Protein AF-S4RX32-F1 (afdb_monomer)

pLDDT: mean 81.54, std 15.71, range [38.44, 96.94]

Sequence (158 aa):
TGGEEELIMSLSAVLRDTGDSVLNGHRQLVLSTTRLQNLNCLLQQLLHPRPLRMHGFLALPVLPTASSPHVLELQFLFDVFQKVPRFKLVHKQGDAIQTGINIFAFKLLKSLELKGVPVHCLEGLQGIHTQLESLTCWKCVDTMEVPASGSHGGIWSA

Structure (mmCIF, N/CA/C/O backbone):
data_AF-S4RX32-F1
#
_entry.id   AF-S4RX32-F1
#
loop_
_atom_site.group_PDB
_atom_site.id
_atom_site.type_symbol
_atom_site.label_atom_id
_atom_site.label_alt_id
_atom_site.label_comp_id
_atom_site.label_asym_id
_atom_site.label_entity_id
_atom_site.label_seq_id
_atom_site.pdbx_PDB_ins_code
_atom_site.Cartn_x
_atom_site.Cartn_y
_atom_site.Cartn_z
_atom_site.occupancy
_atom_site.B_iso_or_equiv
_atom_site.auth_seq_id
_atom_site.auth_comp_id
_atom_site.auth_asym_id
_atom_site.auth_atom_id
_atom_site.pdbx_PDB_model_num
ATOM 1 N N . THR A 1 1 ? 18.090 -9.263 7.456 1.00 51.97 1 THR A N 1
ATOM 2 C CA . THR A 1 1 ? 17.973 -8.838 6.049 1.00 51.97 1 THR A CA 1
ATOM 3 C C . THR A 1 1 ? 17.280 -9.865 5.152 1.00 51.97 1 THR A C 1
ATOM 5 O O . THR A 1 1 ? 16.678 -9.438 4.188 1.00 51.97 1 THR A O 1
ATOM 8 N N . GLY A 1 2 ? 17.230 -11.173 5.465 1.00 63.31 2 GLY A N 1
ATOM 9 C CA . GLY A 1 2 ? 16.526 -12.153 4.600 1.00 63.31 2 GLY A CA 1
ATOM 10 C C . GLY A 1 2 ? 14.984 -12.102 4.591 1.00 63.31 2 GLY A C 1
ATOM 11 O O . GLY A 1 2 ? 14.367 -12.455 3.594 1.00 63.31 2 GLY A O 1
ATOM 12 N N . GLY A 1 3 ? 14.340 -11.632 5.667 1.00 79.06 3 GLY A N 1
ATOM 13 C CA . GLY A 1 3 ? 12.869 -11.650 5.764 1.00 79.06 3 GLY A CA 1
ATOM 14 C C . GLY A 1 3 ? 12.143 -10.631 4.872 1.00 79.06 3 GLY A C 1
ATOM 15 O O . GLY A 1 3 ? 10.969 -10.812 4.561 1.00 79.06 3 GLY A O 1
ATOM 16 N N . GLU A 1 4 ? 12.819 -9.557 4.459 1.00 81.81 4 GLU A N 1
ATOM 17 C CA . GLU A 1 4 ? 12.252 -8.541 3.560 1.00 81.81 4 GLU A CA 1
ATOM 18 C C . GLU A 1 4 ? 12.238 -9.030 2.110 1.00 81.81 4 GLU A C 1
ATOM 20 O O . GLU A 1 4 ? 11.222 -8.903 1.426 1.00 81.81 4 GLU A O 1
ATOM 25 N N . GLU A 1 5 ? 13.329 -9.664 1.674 1.00 84.81 5 GLU A N 1
ATOM 26 C CA . GLU A 1 5 ? 13.416 -10.279 0.350 1.00 84.81 5 GLU A CA 1
ATOM 27 C C . GLU A 1 5 ? 12.399 -11.416 0.212 1.00 84.81 5 GLU A C 1
ATOM 29 O O . GLU A 1 5 ? 11.681 -11.484 -0.783 1.00 84.81 5 GLU A O 1
ATOM 34 N N . GLU A 1 6 ? 12.261 -12.262 1.238 1.00 88.44 6 GLU A N 1
ATOM 35 C CA . GLU A 1 6 ? 11.254 -13.327 1.263 1.00 88.44 6 GLU A CA 1
ATOM 36 C C . GLU A 1 6 ? 9.829 -12.768 1.130 1.00 88.44 6 GLU A C 1
ATOM 38 O O . GLU A 1 6 ? 9.016 -13.300 0.370 1.00 88.44 6 GLU A O 1
ATOM 43 N N . LEU A 1 7 ? 9.530 -11.659 1.817 1.00 89.38 7 LEU A N 1
ATOM 44 C CA . LEU A 1 7 ? 8.238 -10.987 1.716 1.00 89.38 7 LEU A CA 1
ATOM 45 C C . LEU A 1 7 ? 7.968 -10.486 0.295 1.00 89.38 7 LEU A C 1
ATOM 47 O O . LEU A 1 7 ? 6.857 -10.677 -0.202 1.00 89.38 7 L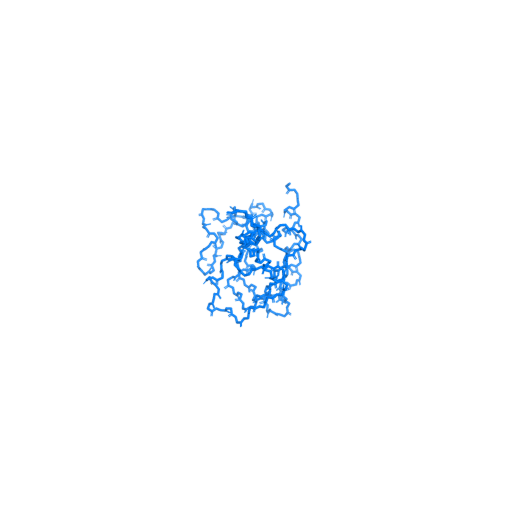EU A O 1
ATOM 51 N N . ILE A 1 8 ? 8.955 -9.858 -0.350 1.00 92.31 8 ILE A N 1
ATOM 52 C CA . ILE A 1 8 ? 8.822 -9.349 -1.721 1.00 92.31 8 ILE A CA 1
ATOM 53 C C . ILE A 1 8 ? 8.590 -10.505 -2.688 1.00 92.31 8 I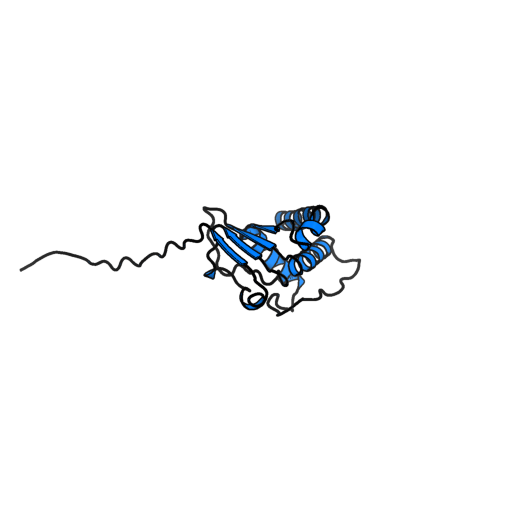LE A C 1
ATOM 55 O O . ILE A 1 8 ? 7.598 -10.495 -3.413 1.00 92.31 8 ILE A O 1
ATOM 59 N N . MET A 1 9 ? 9.437 -11.534 -2.641 1.00 91.88 9 MET A N 1
ATOM 60 C CA . MET A 1 9 ? 9.331 -12.692 -3.532 1.00 91.88 9 MET A CA 1
ATOM 61 C C . MET A 1 9 ? 7.996 -13.425 -3.348 1.00 91.88 9 MET A C 1
ATOM 63 O O . MET A 1 9 ? 7.327 -13.754 -4.328 1.00 91.88 9 MET A O 1
ATOM 67 N N . SER A 1 10 ? 7.572 -13.645 -2.099 1.00 92.94 10 SER A N 1
ATOM 68 C CA . SER A 1 10 ? 6.307 -14.315 -1.787 1.00 92.94 10 SER A CA 1
ATOM 69 C C . SER A 1 10 ? 5.102 -13.507 -2.269 1.00 92.94 10 SER A C 1
ATOM 71 O O . SER A 1 10 ? 4.214 -14.052 -2.929 1.00 92.94 10 SER A O 1
ATOM 73 N N . LEU A 1 11 ? 5.072 -12.200 -1.989 1.00 94.69 11 LEU A N 1
ATOM 74 C CA . LEU A 1 11 ? 3.968 -11.341 -2.407 1.00 94.69 11 LEU A CA 1
ATOM 75 C C . LEU A 1 11 ? 3.903 -11.216 -3.931 1.00 94.69 11 LEU A C 1
ATOM 77 O O . LEU A 1 11 ? 2.814 -11.293 -4.500 1.00 94.69 11 LEU A O 1
ATOM 81 N N . SER A 1 12 ? 5.053 -11.084 -4.591 1.00 95.06 12 SER A N 1
ATOM 82 C CA . SER A 1 12 ? 5.144 -11.076 -6.046 1.00 95.06 12 SER A CA 1
ATOM 83 C C . SER A 1 12 ? 4.608 -12.362 -6.656 1.00 95.06 12 SER A C 1
ATOM 85 O O . SER A 1 12 ? 3.800 -12.301 -7.578 1.00 95.06 12 SER A O 1
ATOM 87 N N . ALA A 1 13 ? 5.001 -13.525 -6.130 1.00 95.31 13 ALA A N 1
ATOM 88 C CA . ALA A 1 13 ? 4.518 -14.813 -6.618 1.00 95.31 13 ALA A CA 1
ATOM 89 C C . ALA A 1 13 ? 2.987 -14.919 -6.512 1.00 95.31 13 ALA A C 1
ATOM 91 O O . ALA A 1 13 ? 2.321 -15.262 -7.488 1.00 95.31 13 ALA A O 1
ATOM 92 N N . VAL A 1 14 ? 2.415 -14.532 -5.366 1.00 95.00 14 VAL A N 1
ATOM 93 C CA . VAL A 1 14 ? 0.956 -14.513 -5.164 1.00 95.00 14 VAL A CA 1
ATOM 94 C C . VAL A 1 14 ? 0.265 -13.543 -6.125 1.00 95.00 14 VAL A C 1
ATOM 96 O O . VAL A 1 14 ? -0.797 -13.861 -6.659 1.00 95.00 14 VAL A O 1
ATOM 99 N N . LEU A 1 15 ? 0.842 -12.365 -6.367 1.00 95.69 15 LEU A N 1
ATOM 100 C CA . LEU A 1 15 ? 0.276 -11.371 -7.282 1.00 95.69 15 LEU A CA 1
ATOM 101 C C . LEU A 1 15 ? 0.474 -11.724 -8.757 1.00 95.69 15 LEU A C 1
ATOM 103 O O . LEU A 1 15 ? -0.296 -11.252 -9.581 1.00 95.69 15 LEU A O 1
ATOM 107 N N . ARG A 1 16 ? 1.438 -12.566 -9.123 1.00 94.94 16 ARG A N 1
ATOM 108 C CA . ARG A 1 16 ? 1.522 -13.110 -10.487 1.00 94.94 16 ARG A CA 1
ATOM 109 C C . ARG A 1 16 ? 0.429 -14.148 -10.745 1.00 94.94 16 ARG A C 1
ATOM 111 O O . ARG A 1 16 ? -0.111 -14.178 -11.841 1.00 94.94 16 ARG A O 1
ATOM 118 N N . ASP A 1 17 ? 0.073 -14.941 -9.736 1.00 95.19 17 ASP A N 1
ATOM 119 C CA . ASP A 1 17 ? -0.991 -15.952 -9.833 1.00 95.19 17 ASP A CA 1
ATOM 120 C C . ASP A 1 17 ? -2.402 -15.344 -9.731 1.00 95.19 17 ASP A C 1
ATOM 122 O O . ASP A 1 17 ? -3.317 -15.696 -10.470 1.00 95.19 17 ASP A O 1
ATOM 126 N N . THR A 1 18 ? -2.589 -14.380 -8.824 1.00 93.00 18 THR A N 1
ATOM 127 C CA . THR A 1 18 ? -3.917 -13.832 -8.487 1.00 93.00 18 THR A CA 1
ATOM 128 C C . THR A 1 18 ? -4.120 -12.374 -8.902 1.00 93.00 18 THR A C 1
ATOM 130 O O . THR A 1 18 ? -5.194 -11.811 -8.665 1.00 93.00 18 THR A O 1
ATOM 133 N N . GLY A 1 19 ? -3.111 -11.762 -9.528 1.00 91.94 19 GLY A N 1
ATOM 134 C CA . GLY A 1 19 ? -3.048 -10.332 -9.832 1.00 91.94 19 GLY A CA 1
ATOM 135 C C . GLY A 1 19 ? -4.216 -9.833 -10.651 1.00 91.94 19 GLY A C 1
ATOM 136 O O . GLY A 1 19 ? -4.807 -8.832 -10.270 1.00 91.94 19 GLY A O 1
ATOM 137 N N . ASP A 1 20 ? -4.623 -10.552 -11.696 1.00 94.81 20 ASP A N 1
ATOM 138 C CA . ASP A 1 20 ? -5.751 -10.135 -12.536 1.00 94.81 20 ASP A CA 1
ATOM 139 C C . ASP A 1 20 ? -7.031 -9.958 -11.717 1.00 94.81 20 ASP A C 1
ATOM 141 O O . ASP A 1 20 ? -7.714 -8.942 -11.835 1.00 94.81 20 ASP A O 1
ATOM 145 N N . SER A 1 21 ? -7.312 -10.899 -10.809 1.00 94.50 21 SER A N 1
ATOM 146 C CA . SER A 1 21 ? -8.468 -10.827 -9.907 1.00 94.50 21 SER A CA 1
ATOM 147 C C . SER A 1 21 ? -8.355 -9.700 -8.878 1.00 94.50 21 SER A C 1
ATOM 149 O O . SER A 1 21 ? -9.367 -9.181 -8.412 1.00 94.50 21 SER A O 1
ATOM 151 N N . VAL A 1 22 ? -7.141 -9.334 -8.470 1.00 95.69 22 VAL A N 1
ATOM 152 C CA . VAL A 1 22 ? -6.918 -8.195 -7.569 1.00 95.69 22 VAL A CA 1
ATOM 153 C C . VAL A 1 22 ? -7.086 -6.878 -8.331 1.00 95.69 22 VAL A C 1
ATOM 155 O O . VAL A 1 22 ? -7.769 -5.973 -7.856 1.00 95.69 22 VAL A O 1
ATOM 158 N N . LEU A 1 23 ? -6.509 -6.777 -9.529 1.00 95.31 23 LEU A N 1
ATOM 159 C CA . LEU A 1 23 ? -6.492 -5.579 -10.367 1.00 95.31 23 LEU A CA 1
ATOM 160 C C . LEU A 1 23 ? -7.867 -5.243 -10.956 1.00 95.31 23 LEU A C 1
ATOM 162 O O . LEU A 1 23 ? -8.194 -4.068 -11.090 1.00 95.31 23 LEU A O 1
ATOM 166 N N . ASN A 1 24 ? -8.702 -6.244 -11.246 1.00 93.94 24 ASN A N 1
ATOM 167 C CA . ASN A 1 24 ? -10.095 -6.026 -11.654 1.00 93.94 24 ASN A CA 1
ATOM 168 C C . ASN A 1 24 ? -11.063 -5.830 -10.466 1.00 93.94 24 ASN A C 1
ATOM 170 O O . ASN A 1 24 ? -12.241 -5.545 -10.671 1.00 93.94 24 ASN A O 1
ATOM 174 N N . GLY A 1 25 ? -10.582 -5.959 -9.223 1.00 91.12 25 GLY A N 1
ATOM 175 C CA . GLY A 1 25 ? -11.363 -5.732 -8.007 1.00 91.12 25 GLY A CA 1
ATOM 176 C C . GLY A 1 25 ? -12.272 -6.887 -7.568 1.00 91.12 25 GLY A C 1
ATOM 177 O O . GLY A 1 25 ? -13.033 -6.713 -6.607 1.00 91.12 25 GLY A O 1
ATOM 178 N N . HIS A 1 26 ? -12.202 -8.066 -8.199 1.00 93.38 26 HIS A N 1
ATOM 179 C CA . HIS A 1 26 ? -12.904 -9.263 -7.715 1.00 93.38 26 HIS A CA 1
ATOM 180 C C . HIS A 1 26 ? -12.345 -9.760 -6.380 1.00 93.38 26 HIS A C 1
ATOM 182 O O . HIS A 1 26 ? -13.101 -10.211 -5.518 1.00 93.38 26 HIS A O 1
ATOM 188 N N . ARG A 1 27 ? -11.028 -9.651 -6.188 1.00 93.31 27 ARG A N 1
ATOM 189 C CA . ARG A 1 27 ? -10.336 -9.931 -4.929 1.00 93.31 27 ARG A CA 1
ATOM 190 C C . ARG A 1 27 ? -9.795 -8.640 -4.331 1.00 93.31 27 ARG A C 1
ATOM 192 O O . ARG A 1 27 ? -9.423 -7.708 -5.035 1.00 93.31 27 ARG A O 1
ATOM 199 N N . GLN A 1 28 ? -9.749 -8.600 -3.007 1.00 94.25 28 GLN A N 1
ATOM 200 C CA . GLN A 1 28 ? -9.180 -7.487 -2.260 1.00 94.25 28 GLN A CA 1
ATOM 201 C C . GLN A 1 28 ? -7.756 -7.841 -1.837 1.00 94.25 28 GLN A C 1
ATOM 203 O O . GLN A 1 28 ? -7.524 -8.927 -1.302 1.00 94.25 28 GLN A O 1
ATOM 208 N N . LEU A 1 29 ? -6.809 -6.925 -2.049 1.00 96.50 29 LEU A N 1
ATOM 209 C CA . LEU A 1 29 ? -5.459 -7.085 -1.519 1.00 96.50 29 LEU A CA 1
ATOM 210 C C . LEU A 1 29 ? -5.481 -6.824 -0.013 1.00 96.50 29 LEU A C 1
ATOM 212 O O . LEU A 1 29 ? -5.988 -5.794 0.427 1.00 96.50 29 LEU A O 1
ATOM 216 N N . VAL A 1 30 ? -4.913 -7.734 0.777 1.00 95.50 30 VAL A N 1
ATOM 217 C CA . VAL A 1 30 ? -4.872 -7.616 2.239 1.00 95.50 30 VAL A CA 1
ATOM 218 C C . VAL A 1 30 ? -3.427 -7.621 2.714 1.00 95.50 30 VAL A C 1
ATOM 220 O O . VAL A 1 30 ? -2.689 -8.560 2.426 1.00 95.50 30 VAL A O 1
ATOM 223 N N . LEU A 1 31 ? -3.029 -6.605 3.481 1.00 95.19 31 LEU A N 1
ATOM 224 C CA . LEU A 1 31 ? -1.711 -6.539 4.116 1.00 95.19 31 LEU A CA 1
ATOM 225 C C . LEU A 1 31 ? -1.837 -6.163 5.591 1.00 95.19 31 LEU A C 1
ATOM 227 O O . LEU A 1 31 ? -2.788 -5.495 6.005 1.00 95.19 31 LEU A O 1
ATOM 231 N N . SER A 1 32 ? -0.857 -6.589 6.391 1.00 92.81 32 SER A N 1
ATOM 232 C CA . SER A 1 32 ? -0.720 -6.065 7.747 1.00 92.81 32 SER A CA 1
ATOM 233 C C . SER A 1 32 ? -0.025 -4.706 7.746 1.00 92.81 32 SER A C 1
ATOM 235 O O . SER A 1 32 ? 0.734 -4.401 6.823 1.00 92.81 32 SER A O 1
ATOM 237 N N . THR A 1 33 ? -0.236 -3.910 8.797 1.00 92.50 33 THR A N 1
ATOM 238 C CA . THR A 1 33 ? 0.449 -2.616 8.976 1.00 92.50 33 THR A CA 1
ATOM 239 C C . THR A 1 33 ? 1.966 -2.755 8.871 1.00 92.50 33 THR A C 1
ATOM 241 O O . THR A 1 33 ? 2.585 -2.050 8.082 1.00 92.50 33 THR A O 1
ATOM 244 N N . THR A 1 34 ? 2.548 -3.742 9.557 1.00 89.75 34 THR A N 1
ATOM 245 C CA . THR A 1 34 ? 3.995 -4.008 9.548 1.00 89.75 34 THR A CA 1
ATOM 246 C C . THR A 1 34 ? 4.514 -4.326 8.147 1.00 89.75 34 THR A C 1
ATOM 248 O O . THR A 1 34 ? 5.530 -3.790 7.719 1.00 89.75 34 THR A O 1
ATOM 251 N N . ARG A 1 35 ? 3.800 -5.177 7.394 1.00 91.81 35 ARG A N 1
ATOM 252 C CA . ARG A 1 35 ? 4.211 -5.552 6.033 1.00 91.81 35 ARG A CA 1
ATOM 253 C C . ARG A 1 35 ? 4.151 -4.358 5.086 1.00 91.81 35 ARG A C 1
ATOM 255 O O . ARG A 1 35 ? 5.077 -4.166 4.306 1.00 91.81 35 ARG A O 1
ATOM 262 N N . LEU A 1 36 ? 3.093 -3.550 5.174 1.00 93.44 36 LEU A N 1
ATOM 263 C CA . LEU A 1 36 ? 2.965 -2.340 4.364 1.00 93.44 36 LEU A CA 1
ATOM 264 C C . LEU A 1 36 ? 4.072 -1.324 4.685 1.00 93.44 36 LEU A C 1
ATOM 266 O O . LEU A 1 36 ? 4.643 -0.741 3.770 1.00 93.44 36 LEU A O 1
ATOM 270 N N . GLN A 1 37 ? 4.409 -1.130 5.960 1.00 90.88 37 GLN A N 1
ATOM 271 C CA . GLN A 1 37 ? 5.485 -0.219 6.363 1.00 90.88 37 GLN A CA 1
ATOM 272 C C . GLN A 1 37 ? 6.856 -0.676 5.853 1.00 90.88 37 GLN A C 1
ATOM 274 O O . GLN A 1 37 ? 7.585 0.135 5.284 1.00 90.88 37 GLN A O 1
ATOM 279 N N . ASN A 1 38 ? 7.175 -1.968 5.979 1.00 90.56 38 ASN A N 1
ATOM 280 C CA . ASN A 1 38 ? 8.416 -2.525 5.437 1.00 90.56 38 ASN A CA 1
ATOM 281 C C . ASN A 1 38 ? 8.490 -2.315 3.918 1.00 90.56 38 ASN A C 1
ATOM 283 O O . ASN A 1 38 ? 9.492 -1.824 3.406 1.00 90.56 38 ASN A O 1
ATOM 287 N N . LEU A 1 39 ? 7.394 -2.592 3.203 1.00 92.12 39 LEU A N 1
ATOM 288 C CA . LEU A 1 39 ? 7.306 -2.348 1.763 1.00 92.12 39 LEU A CA 1
ATOM 289 C C . LEU A 1 39 ? 7.493 -0.870 1.416 1.00 92.12 39 LEU A C 1
ATOM 291 O O . LEU A 1 39 ? 8.254 -0.558 0.509 1.00 92.12 39 LEU A O 1
ATOM 295 N N . ASN A 1 40 ? 6.863 0.051 2.145 1.00 90.69 40 ASN A N 1
ATOM 296 C CA . ASN A 1 40 ? 7.047 1.485 1.921 1.00 90.69 40 ASN A CA 1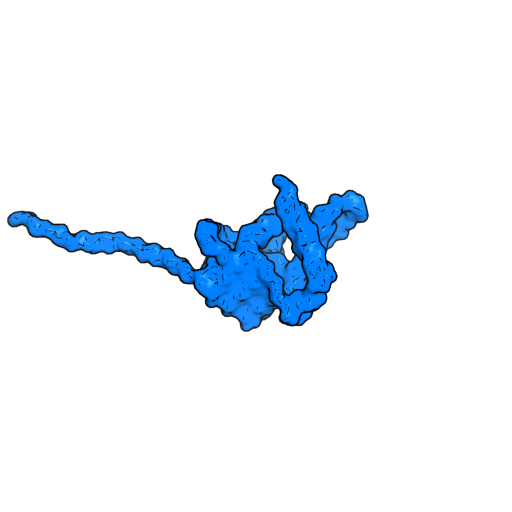
ATOM 297 C C . ASN A 1 40 ? 8.498 1.927 2.132 1.00 90.69 40 ASN A C 1
ATOM 299 O O . ASN A 1 40 ? 8.992 2.744 1.360 1.00 90.69 40 ASN A O 1
ATOM 303 N N . CYS A 1 41 ? 9.194 1.384 3.136 1.00 89.12 41 CYS A N 1
ATOM 304 C CA . CYS A 1 41 ? 10.612 1.665 3.357 1.00 89.12 41 CYS A CA 1
ATOM 305 C C . CYS A 1 41 ? 11.454 1.245 2.141 1.00 89.12 41 CYS A C 1
ATOM 307 O O . CYS A 1 41 ? 12.239 2.037 1.617 1.00 89.12 41 CYS A O 1
ATOM 309 N N . LEU A 1 42 ? 11.231 0.030 1.639 1.00 89.50 42 LEU A N 1
ATOM 310 C CA . LEU A 1 42 ? 11.944 -0.515 0.482 1.00 89.50 42 LEU A CA 1
ATOM 311 C C . LEU A 1 42 ? 11.610 0.256 -0.802 1.00 89.50 42 LEU A C 1
ATOM 313 O O . LEU A 1 42 ? 12.499 0.615 -1.571 1.00 89.50 42 LEU A O 1
ATOM 317 N N . LEU A 1 43 ? 10.336 0.587 -1.013 1.00 88.44 43 LEU A N 1
ATOM 318 C CA . LEU A 1 43 ? 9.901 1.412 -2.138 1.00 88.44 43 LEU A CA 1
ATOM 319 C C . LEU A 1 43 ? 10.515 2.813 -2.085 1.00 88.44 43 LEU A C 1
ATOM 321 O O . LEU A 1 43 ? 10.893 3.353 -3.121 1.00 88.44 43 LEU A O 1
ATOM 325 N N . GLN A 1 44 ? 10.662 3.400 -0.895 1.00 86.94 44 GLN A N 1
ATOM 326 C CA . GLN A 1 44 ? 11.285 4.715 -0.743 1.00 86.94 44 GLN A CA 1
ATOM 327 C C . GLN A 1 44 ? 12.741 4.631 -1.186 1.00 86.94 44 GLN A C 1
ATOM 329 O O . GLN A 1 44 ? 13.188 5.477 -1.953 1.00 86.94 44 GLN A O 1
ATOM 334 N N . GLN A 1 45 ? 13.462 3.586 -0.766 1.00 86.00 45 GLN A N 1
ATOM 335 C CA . GLN A 1 45 ? 14.833 3.313 -1.208 1.00 86.00 45 GLN A CA 1
ATOM 336 C C . GLN A 1 45 ? 14.925 3.190 -2.734 1.00 86.00 45 GLN A C 1
ATOM 338 O O . GLN A 1 45 ? 15.784 3.833 -3.330 1.00 86.00 45 GLN A O 1
ATOM 343 N N . LEU A 1 46 ? 13.998 2.460 -3.361 1.00 83.25 46 LEU A N 1
ATOM 344 C CA . LEU A 1 46 ? 13.931 2.297 -4.816 1.00 83.25 46 LEU A CA 1
ATOM 345 C C . LEU A 1 46 ? 13.678 3.616 -5.565 1.00 83.25 46 LEU A C 1
ATOM 347 O O . LEU A 1 46 ? 14.218 3.821 -6.650 1.00 83.25 46 LEU A O 1
ATOM 351 N N . LEU A 1 47 ? 12.839 4.498 -5.018 1.00 78.25 47 LEU A N 1
ATOM 352 C CA . LEU A 1 47 ? 12.454 5.738 -5.690 1.00 78.25 47 LEU A CA 1
ATOM 353 C C . LEU A 1 47 ? 13.435 6.896 -5.492 1.00 78.25 47 LEU A C 1
ATOM 355 O O . LEU A 1 47 ? 13.299 7.892 -6.206 1.00 78.25 47 LEU A O 1
ATOM 359 N N . HIS A 1 48 ? 14.404 6.808 -4.570 1.00 78.38 48 HIS A N 1
ATOM 360 C CA . HIS A 1 48 ? 15.321 7.918 -4.289 1.00 78.38 48 HIS A CA 1
ATOM 361 C C . HIS A 1 48 ? 15.996 8.446 -5.571 1.00 78.38 48 HIS A C 1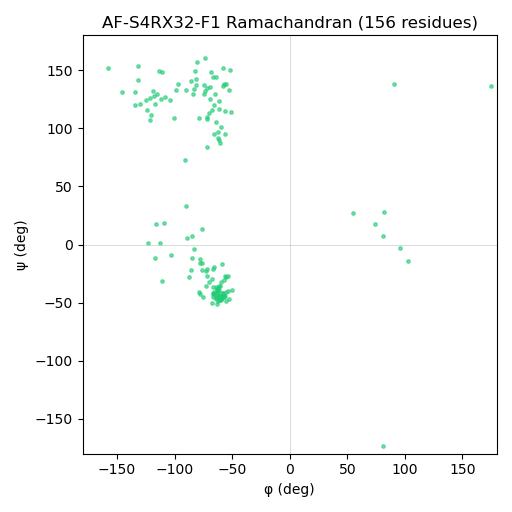
ATOM 363 O O . HIS A 1 48 ? 16.500 7.661 -6.375 1.00 78.38 48 HIS A O 1
ATOM 369 N N . PRO A 1 49 ? 16.026 9.779 -5.783 1.00 69.50 49 PRO A N 1
ATOM 370 C CA . PRO A 1 49 ? 15.656 10.851 -4.847 1.00 69.50 49 PRO A CA 1
ATOM 371 C C . PRO A 1 49 ? 14.171 11.270 -4.883 1.00 69.50 49 PRO A C 1
ATOM 373 O O . PRO A 1 49 ? 13.797 12.251 -4.244 1.00 69.50 49 PRO A O 1
ATOM 376 N N . ARG A 1 50 ? 13.306 10.584 -5.638 1.00 67.94 50 ARG A N 1
ATOM 377 C CA . ARG A 1 50 ? 11.890 10.952 -5.770 1.00 67.94 50 ARG A CA 1
ATOM 378 C C . ARG A 1 50 ? 11.125 10.595 -4.491 1.00 67.94 50 ARG A C 1
ATOM 380 O O . ARG A 1 50 ? 11.225 9.464 -4.014 1.00 67.94 50 ARG A O 1
ATOM 387 N N . PRO A 1 51 ? 10.315 11.511 -3.944 1.00 66.56 51 PRO A N 1
ATOM 388 C CA . PRO A 1 51 ? 9.454 11.178 -2.823 1.00 66.56 51 PRO A CA 1
ATOM 389 C C . PRO A 1 51 ? 8.311 10.276 -3.296 1.00 66.56 51 PRO A C 1
ATOM 391 O O . PRO A 1 51 ? 7.630 10.570 -4.278 1.00 66.56 51 PRO A O 1
ATOM 394 N N . LEU A 1 52 ? 8.032 9.218 -2.538 1.00 65.75 52 LEU A N 1
ATOM 395 C CA . LEU A 1 52 ? 6.860 8.358 -2.733 1.00 65.75 52 LEU A CA 1
ATOM 396 C C . LEU A 1 52 ? 5.527 9.146 -2.750 1.00 65.75 52 LEU A C 1
ATOM 398 O O . LEU A 1 52 ? 4.556 8.769 -3.407 1.00 65.75 52 LEU A O 1
ATOM 402 N N . ARG A 1 53 ? 5.489 10.302 -2.077 1.00 66.00 53 ARG A N 1
ATOM 403 C CA . ARG A 1 53 ? 4.306 11.154 -1.873 1.00 66.00 53 ARG A CA 1
ATOM 404 C C . ARG A 1 53 ? 3.874 11.986 -3.098 1.00 66.00 53 ARG A C 1
ATOM 406 O O . ARG A 1 53 ? 3.073 12.903 -2.959 1.00 66.00 53 ARG A O 1
ATOM 413 N N . MET A 1 54 ? 4.379 11.702 -4.295 1.00 66.62 54 MET A N 1
ATOM 414 C CA . MET A 1 54 ? 3.943 12.409 -5.506 1.00 66.62 54 MET A CA 1
ATOM 415 C C . MET A 1 54 ? 2.480 12.108 -5.861 1.00 66.62 54 MET A C 1
ATOM 417 O O . MET A 1 54 ? 1.985 10.989 -5.678 1.00 66.62 54 MET A O 1
ATOM 421 N N . HIS A 1 55 ? 1.785 13.125 -6.371 1.00 65.31 55 HIS A N 1
ATOM 422 C CA . HIS A 1 55 ? 0.413 13.005 -6.858 1.00 65.31 55 HIS A CA 1
ATOM 423 C C . HIS A 1 55 ? 0.385 12.272 -8.208 1.00 65.31 55 HIS A C 1
ATOM 425 O O . HIS A 1 55 ? 1.211 12.542 -9.076 1.00 65.31 55 HIS A O 1
ATOM 431 N N . GLY A 1 56 ? -0.574 11.357 -8.385 1.00 75.00 56 GLY A N 1
ATOM 432 C CA . GLY A 1 56 ? -0.733 10.573 -9.615 1.00 75.00 56 GLY A CA 1
ATOM 433 C C . GLY A 1 56 ? 0.193 9.358 -9.728 1.00 75.00 56 GLY A C 1
ATOM 434 O O . GLY A 1 56 ? 0.885 8.987 -8.778 1.00 75.00 56 GLY A O 1
ATOM 435 N N . PHE A 1 57 ? 0.159 8.710 -10.894 1.00 79.00 57 PHE A N 1
ATOM 436 C CA . PHE A 1 57 ? 0.999 7.553 -11.197 1.00 79.00 57 PHE A CA 1
ATOM 437 C C . PHE A 1 57 ? 2.466 7.945 -11.328 1.00 79.00 57 PHE A C 1
ATOM 439 O O . PHE A 1 57 ? 2.823 8.905 -12.010 1.00 79.00 57 PHE A O 1
ATOM 446 N N . LEU A 1 58 ? 3.319 7.143 -10.712 1.00 80.62 58 LEU A N 1
ATOM 447 C CA . LEU A 1 58 ? 4.757 7.225 -10.823 1.00 80.62 58 LEU A CA 1
ATOM 448 C C . LEU A 1 58 ? 5.239 6.162 -11.802 1.00 80.62 58 LEU A C 1
ATOM 450 O O . LEU A 1 58 ? 5.241 4.969 -11.502 1.00 80.62 58 LEU A O 1
ATO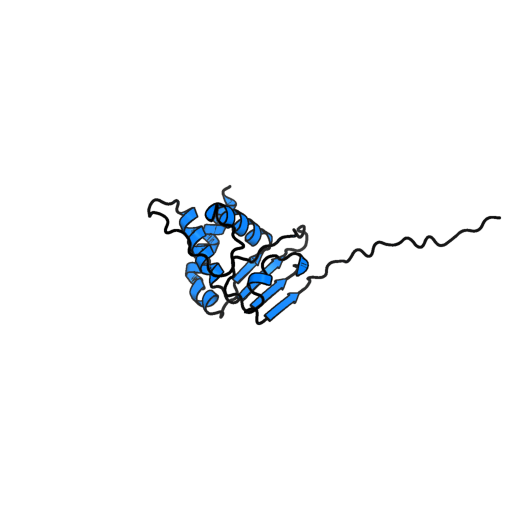M 454 N N . ALA A 1 59 ? 5.684 6.625 -12.970 1.00 77.75 59 ALA A N 1
ATOM 455 C CA . ALA A 1 59 ? 6.466 5.801 -13.873 1.00 77.75 59 ALA A CA 1
ATOM 456 C C . ALA A 1 59 ? 7.823 5.515 -13.220 1.00 77.75 59 ALA A C 1
ATOM 458 O O . ALA A 1 59 ? 8.622 6.429 -12.958 1.00 77.75 59 ALA A O 1
ATOM 459 N N . LEU A 1 60 ? 8.064 4.238 -12.936 1.00 76.19 60 LEU A N 1
ATOM 460 C CA . LEU A 1 60 ? 9.364 3.778 -12.488 1.00 76.19 60 LEU A CA 1
ATOM 461 C C . LEU A 1 60 ? 10.400 3.987 -13.599 1.00 76.19 60 LEU A C 1
ATOM 463 O O . LEU A 1 60 ? 10.072 3.850 -14.780 1.00 76.19 60 LEU A O 1
ATOM 467 N N . PRO A 1 61 ? 11.651 4.335 -13.254 1.00 71.44 61 PRO A N 1
ATOM 468 C CA . PRO A 1 61 ? 12.722 4.331 -14.238 1.00 71.44 61 PRO A CA 1
ATOM 469 C C . PRO A 1 61 ? 12.855 2.927 -14.840 1.00 71.44 61 PRO A C 1
ATOM 471 O O . PRO A 1 61 ? 12.817 1.928 -14.117 1.00 71.44 61 PRO A O 1
ATOM 474 N N . VAL A 1 62 ? 13.016 2.860 -16.165 1.00 68.06 62 VAL A N 1
ATOM 475 C CA . VAL A 1 62 ? 13.338 1.607 -16.855 1.00 68.06 62 VAL A CA 1
ATOM 476 C C . VAL A 1 62 ? 14.715 1.175 -16.368 1.00 68.06 62 VAL A C 1
ATOM 478 O O . VAL A 1 62 ? 15.724 1.803 -16.690 1.00 68.06 62 VAL A O 1
ATOM 481 N N . LEU A 1 63 ? 14.738 0.153 -15.520 1.00 69.06 63 LEU A N 1
ATOM 482 C CA . LEU A 1 63 ? 15.965 -0.374 -14.945 1.00 69.06 63 LEU A CA 1
ATOM 483 C C . LEU A 1 63 ? 16.628 -1.322 -15.961 1.00 69.06 63 LEU A C 1
ATOM 485 O O . LEU A 1 63 ? 15.924 -2.041 -16.675 1.00 69.06 63 LEU A O 1
ATOM 489 N N . PRO A 1 64 ? 17.971 -1.327 -16.072 1.00 71.12 64 PRO A N 1
ATOM 490 C CA . PRO A 1 64 ? 18.666 -2.239 -16.971 1.00 71.12 64 PRO A CA 1
ATOM 491 C C . PRO A 1 64 ? 18.335 -3.697 -16.645 1.00 71.12 64 PRO A C 1
ATOM 493 O O . PRO A 1 64 ? 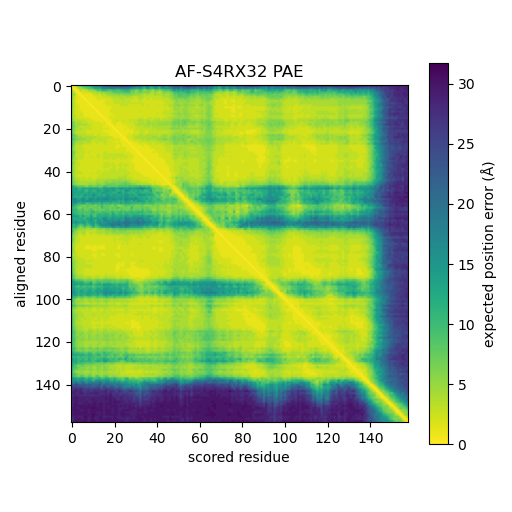18.125 -4.048 -15.483 1.00 71.12 64 PRO A O 1
ATOM 496 N N . THR A 1 65 ? 18.399 -4.575 -17.643 1.00 58.44 65 THR A N 1
ATOM 497 C CA . THR A 1 65 ? 18.225 -6.031 -17.480 1.00 58.44 65 THR A CA 1
ATOM 498 C C . THR A 1 65 ? 19.227 -6.675 -16.514 1.00 58.44 65 THR A C 1
ATOM 500 O O . THR A 1 65 ? 18.978 -7.773 -16.034 1.00 58.44 65 THR A O 1
ATOM 503 N N . ALA A 1 66 ? 20.329 -5.989 -16.185 1.00 58.81 66 ALA A N 1
ATOM 504 C CA . ALA A 1 66 ? 21.324 -6.412 -15.194 1.00 58.81 66 ALA A CA 1
ATOM 505 C C . ALA A 1 66 ? 20.973 -6.032 -13.737 1.00 58.81 66 ALA A C 1
ATOM 507 O O . ALA A 1 66 ? 21.806 -6.170 -12.842 1.00 58.81 66 ALA A O 1
ATOM 508 N N . SER A 1 67 ? 19.772 -5.510 -13.487 1.00 78.56 67 SER A N 1
ATOM 509 C CA . SER A 1 67 ? 19.333 -5.144 -12.137 1.00 78.56 67 SER A CA 1
ATOM 510 C C . SER A 1 67 ? 19.126 -6.379 -11.263 1.00 78.56 67 SER A C 1
ATOM 512 O O . SER A 1 67 ? 18.737 -7.439 -11.751 1.00 78.56 67 SER A O 1
ATOM 514 N N . SER A 1 68 ? 19.361 -6.237 -9.955 1.00 84.62 68 SER A N 1
ATOM 515 C CA . SER A 1 68 ? 19.132 -7.325 -8.996 1.00 84.62 68 SER A CA 1
ATOM 516 C C . SER A 1 68 ? 17.685 -7.846 -9.092 1.00 84.62 68 SER A C 1
ATOM 518 O O . SER A 1 68 ? 16.766 -7.021 -9.157 1.00 84.62 68 SER A O 1
ATOM 520 N N . PRO A 1 69 ? 17.448 -9.175 -9.049 1.00 84.81 69 PRO A N 1
ATOM 521 C CA . PRO A 1 69 ? 16.103 -9.757 -9.087 1.00 84.81 69 PRO A CA 1
ATOM 522 C C . PRO A 1 69 ? 15.148 -9.127 -8.066 1.00 84.81 69 PRO A C 1
ATOM 524 O O . PRO A 1 69 ? 14.004 -8.822 -8.385 1.00 84.81 69 PRO A O 1
ATOM 527 N N . HIS A 1 70 ? 15.654 -8.828 -6.868 1.00 85.56 70 HIS A N 1
ATOM 528 C CA . HIS A 1 70 ? 14.910 -8.153 -5.806 1.00 85.56 70 HIS A CA 1
ATOM 529 C C . HIS A 1 70 ? 14.357 -6.784 -6.232 1.00 85.56 70 HIS A C 1
ATOM 531 O O . HIS A 1 70 ? 13.221 -6.432 -5.920 1.00 85.56 70 HIS A O 1
ATOM 537 N N . VAL A 1 71 ? 15.156 -6.002 -6.964 1.00 86.69 71 VAL A N 1
ATOM 538 C CA . VAL A 1 71 ? 14.760 -4.673 -7.441 1.00 86.69 71 VAL A CA 1
ATOM 539 C C . VAL A 1 71 ? 13.628 -4.795 -8.454 1.00 86.69 71 VAL A C 1
ATOM 541 O O . VAL A 1 71 ? 12.642 -4.076 -8.341 1.00 86.69 71 VAL A O 1
ATOM 544 N N . LEU A 1 72 ? 13.735 -5.731 -9.400 1.00 89.00 72 LEU A N 1
ATOM 545 C CA . LEU A 1 72 ? 12.705 -5.966 -10.415 1.00 89.00 72 LEU A CA 1
ATOM 546 C C . LEU A 1 72 ? 11.378 -6.418 -9.790 1.00 89.00 72 LEU A C 1
ATOM 548 O O . LEU A 1 72 ? 10.312 -5.966 -10.205 1.00 89.00 72 LEU A O 1
ATOM 552 N N . GLU A 1 73 ? 11.432 -7.267 -8.764 1.00 91.94 73 GLU A N 1
ATOM 553 C CA . GLU A 1 73 ? 10.234 -7.688 -8.036 1.00 91.94 73 GLU A CA 1
ATOM 554 C C . GLU A 1 73 ? 9.596 -6.533 -7.265 1.00 91.94 73 GLU A C 1
ATOM 556 O O . GLU A 1 73 ? 8.382 -6.343 -7.317 1.00 91.94 73 GLU A O 1
ATOM 561 N N . LEU A 1 74 ? 10.402 -5.688 -6.625 1.00 91.00 74 LEU A N 1
ATOM 562 C CA . LEU A 1 74 ? 9.898 -4.501 -5.946 1.00 91.00 74 LEU A CA 1
ATOM 563 C C . LEU A 1 74 ? 9.263 -3.493 -6.923 1.00 91.00 74 LEU A C 1
ATOM 565 O O . LEU A 1 74 ? 8.238 -2.890 -6.600 1.00 91.00 74 LEU A O 1
ATOM 569 N N . GLN A 1 75 ? 9.822 -3.344 -8.130 1.00 90.38 75 GLN A N 1
ATOM 570 C CA . GLN A 1 75 ? 9.213 -2.552 -9.202 1.00 90.38 75 GLN A CA 1
ATOM 571 C C . GLN A 1 75 ? 7.855 -3.117 -9.624 1.00 90.38 75 GLN A C 1
ATOM 573 O O . GLN A 1 75 ? 6.872 -2.380 -9.688 1.00 90.38 75 GLN A O 1
ATOM 578 N N . PHE A 1 76 ? 7.793 -4.429 -9.864 1.00 92.38 76 PHE A N 1
ATOM 579 C CA . PHE A 1 76 ? 6.552 -5.118 -10.203 1.00 92.38 76 PHE A CA 1
ATOM 580 C C . PHE A 1 76 ? 5.475 -4.883 -9.137 1.00 92.38 76 PHE A C 1
ATOM 582 O O . PHE A 1 76 ? 4.356 -4.487 -9.468 1.00 92.38 76 PHE A O 1
ATOM 589 N N . LEU A 1 77 ? 5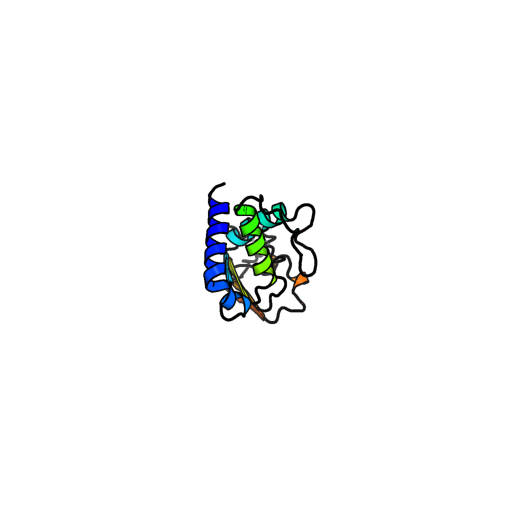.817 -5.062 -7.857 1.00 94.25 77 LEU A N 1
ATOM 590 C CA . LEU A 1 77 ? 4.898 -4.813 -6.747 1.00 94.25 77 LEU A CA 1
ATOM 591 C C . LEU A 1 77 ? 4.393 -3.373 -6.743 1.00 94.25 77 LEU A C 1
ATOM 593 O O . LEU A 1 77 ? 3.194 -3.147 -6.578 1.00 94.25 77 LEU A O 1
ATOM 597 N N . PHE A 1 78 ? 5.283 -2.404 -6.954 1.00 91.94 78 PHE A N 1
ATOM 598 C CA . PHE A 1 78 ? 4.893 -1.004 -7.003 1.00 91.94 78 PHE A CA 1
ATOM 599 C C . PHE A 1 78 ? 3.912 -0.720 -8.142 1.00 91.94 78 PHE A C 1
ATOM 601 O O . PHE A 1 78 ? 2.867 -0.112 -7.915 1.00 91.94 78 PHE A O 1
ATOM 608 N N . ASP A 1 79 ? 4.198 -1.202 -9.351 1.00 91.31 79 ASP A N 1
ATOM 609 C CA . ASP A 1 79 ? 3.324 -1.030 -10.513 1.00 91.31 79 ASP A CA 1
ATOM 610 C C . ASP A 1 79 ? 1.949 -1.673 -10.316 1.00 91.31 79 ASP A C 1
ATOM 612 O O . ASP A 1 79 ? 0.937 -1.123 -10.763 1.00 91.31 79 ASP A O 1
ATOM 616 N N . VAL A 1 80 ? 1.896 -2.817 -9.629 1.00 94.19 80 VAL A N 1
ATOM 617 C CA . VAL A 1 80 ? 0.640 -3.460 -9.238 1.00 94.19 80 VAL A CA 1
ATOM 618 C C . VAL A 1 80 ? -0.090 -2.609 -8.202 1.00 94.19 80 VAL A C 1
ATOM 620 O O . VAL A 1 80 ? -1.257 -2.290 -8.420 1.00 94.19 80 VAL A O 1
ATOM 623 N N . PHE A 1 81 ? 0.569 -2.181 -7.119 1.00 94.06 81 PHE A N 1
ATOM 624 C CA . PHE A 1 81 ? -0.051 -1.385 -6.049 1.00 94.06 81 PHE A CA 1
ATOM 625 C C . PHE A 1 81 ? -0.704 -0.111 -6.570 1.00 94.06 81 PHE A C 1
ATOM 627 O O . PHE A 1 81 ? -1.837 0.179 -6.188 1.00 94.06 81 PHE A O 1
ATOM 634 N N . GLN A 1 82 ? -0.059 0.585 -7.510 1.00 92.00 82 GLN A N 1
ATOM 635 C CA . GLN A 1 82 ? -0.622 1.778 -8.149 1.00 92.00 82 GLN A CA 1
ATOM 636 C C . GLN A 1 82 ? -1.987 1.530 -8.793 1.00 92.00 82 GLN A C 1
ATOM 638 O O . GLN A 1 82 ? -2.802 2.446 -8.868 1.00 92.00 82 GLN A O 1
ATOM 643 N N . LYS A 1 83 ? -2.258 0.294 -9.215 1.00 94.06 83 LYS A N 1
ATOM 644 C CA . LYS A 1 83 ? -3.462 -0.094 -9.949 1.00 94.06 83 LYS A CA 1
ATOM 645 C C . LYS A 1 83 ? -4.494 -0.830 -9.094 1.00 94.06 83 LYS A C 1
ATOM 647 O O . LYS A 1 83 ? -5.602 -1.041 -9.572 1.00 94.06 83 LYS A O 1
ATOM 652 N N . VAL A 1 84 ? -4.167 -1.218 -7.858 1.00 96.00 84 VAL A N 1
ATOM 653 C CA . VAL A 1 84 ? -5.086 -1.967 -6.987 1.00 96.00 84 VAL A CA 1
ATOM 654 C C . VAL A 1 84 ? -6.304 -1.101 -6.625 1.00 96.00 84 VAL A C 1
ATOM 656 O O . VAL A 1 84 ? -6.141 -0.067 -5.972 1.00 96.00 84 VAL A O 1
ATOM 659 N N . PRO A 1 85 ? -7.536 -1.530 -6.964 1.00 95.69 85 PRO A N 1
ATOM 660 C CA . PRO A 1 85 ? -8.745 -0.762 -6.674 1.00 95.69 85 PRO A CA 1
ATOM 661 C C . PRO A 1 85 ? -9.302 -1.015 -5.268 1.00 95.69 85 PRO A C 1
ATOM 663 O O . PRO A 1 85 ? -10.058 -0.194 -4.746 1.00 95.69 85 PRO A O 1
ATOM 666 N N . ARG A 1 86 ? -8.965 -2.148 -4.638 1.00 96.69 86 ARG A N 1
ATOM 667 C CA . ARG A 1 86 ? -9.512 -2.558 -3.337 1.00 96.69 86 ARG A CA 1
ATOM 668 C C . ARG A 1 86 ? -8.405 -3.051 -2.416 1.00 96.69 86 ARG A C 1
ATOM 670 O O . ARG A 1 86 ? -7.752 -4.052 -2.711 1.00 96.69 86 ARG A O 1
ATOM 677 N N . PHE A 1 87 ? -8.248 -2.389 -1.276 1.00 96.94 87 PHE A N 1
ATOM 678 C CA . PHE A 1 87 ? -7.200 -2.685 -0.305 1.00 96.94 87 PHE A CA 1
ATOM 679 C C . PHE A 1 87 ? -7.766 -2.795 1.108 1.00 96.94 87 PHE A C 1
ATOM 681 O O . PHE A 1 87 ? -8.647 -2.033 1.506 1.00 96.94 87 PHE A O 1
ATOM 688 N N . LYS A 1 88 ? -7.233 -3.744 1.873 1.00 96.25 88 LYS A N 1
ATOM 689 C CA . LYS A 1 88 ? -7.536 -3.935 3.283 1.00 96.25 88 LYS A CA 1
ATOM 690 C C . LYS A 1 88 ? -6.262 -3.918 4.102 1.00 96.25 88 LYS A C 1
ATOM 692 O O . LYS A 1 88 ? -5.364 -4.736 3.901 1.00 96.25 88 LYS A O 1
ATOM 697 N N . LEU A 1 89 ? -6.239 -3.031 5.083 1.00 95.25 89 LEU A N 1
ATOM 698 C CA . LEU A 1 89 ? -5.165 -2.915 6.045 1.00 95.25 89 LEU A CA 1
ATOM 699 C C . LEU A 1 89 ? -5.601 -3.510 7.381 1.00 95.25 89 LEU A C 1
ATOM 701 O O . LEU A 1 89 ? -6.622 -3.121 7.953 1.00 95.25 89 LEU A O 1
ATOM 705 N N . VAL A 1 90 ? -4.820 -4.464 7.884 1.00 93.31 90 VAL A N 1
ATOM 706 C CA . VAL A 1 90 ? -5.102 -5.151 9.147 1.00 93.31 90 VAL A CA 1
ATOM 707 C C . VAL A 1 90 ? -3.988 -4.883 10.148 1.00 93.31 90 VAL A C 1
ATOM 709 O O . VAL A 1 90 ? -2.818 -5.134 9.877 1.00 93.31 90 VAL A O 1
ATOM 712 N N . HIS A 1 91 ? -4.349 -4.433 11.340 1.00 90.75 91 HIS A N 1
ATOM 713 C CA . HIS A 1 91 ? -3.435 -4.393 12.468 1.00 90.75 91 HIS A CA 1
ATOM 714 C C . HIS A 1 91 ? -3.636 -5.616 13.359 1.00 90.75 91 HIS A C 1
ATOM 716 O O . HIS A 1 91 ? -4.767 -6.053 13.602 1.00 90.75 91 HIS A O 1
ATOM 722 N N . LYS A 1 92 ? -2.532 -6.195 13.829 1.00 84.12 92 LYS A N 1
ATOM 723 C CA . LYS A 1 92 ? -2.565 -7.315 14.765 1.00 84.12 92 LYS A CA 1
ATOM 724 C C . LYS A 1 92 ? -2.711 -6.762 16.180 1.00 84.12 92 LYS A C 1
ATOM 726 O O . LYS A 1 92 ? -1.969 -5.883 16.590 1.00 84.12 92 LYS A O 1
ATOM 731 N N . GLN A 1 93 ? -3.673 -7.289 16.930 1.00 74.12 93 GLN A N 1
ATOM 732 C CA . GLN A 1 93 ? -3.896 -6.875 18.313 1.00 74.12 93 GLN A CA 1
ATOM 733 C C . GLN A 1 93 ? -2.680 -7.246 19.179 1.00 74.12 93 GLN A C 1
ATOM 735 O O . GLN A 1 93 ? -2.242 -8.396 19.144 1.00 74.12 93 GLN A O 1
ATOM 740 N N . GLY A 1 94 ? -2.159 -6.281 19.941 1.00 71.31 94 GLY A N 1
ATOM 741 C CA . GLY A 1 94 ? -0.978 -6.444 20.799 1.00 71.31 94 GLY A CA 1
ATOM 742 C C . GLY A 1 94 ? 0.312 -5.847 20.229 1.00 71.31 94 GLY A C 1
ATOM 743 O O . GLY A 1 94 ? 1.258 -5.657 20.987 1.00 71.31 94 GLY A O 1
ATOM 744 N N . ASP A 1 95 ? 0.338 -5.499 18.941 1.00 76.88 95 ASP A N 1
ATOM 745 C CA . ASP A 1 95 ? 1.431 -4.712 18.374 1.00 76.88 95 ASP A CA 1
ATOM 746 C C . ASP A 1 95 ? 1.184 -3.219 18.663 1.00 76.88 95 ASP A C 1
ATOM 748 O O . ASP A 1 95 ? 0.042 -2.768 18.768 1.00 76.88 95 ASP A O 1
ATOM 752 N N . ALA A 1 96 ? 2.250 -2.432 18.820 1.00 75.94 96 ALA A N 1
ATOM 753 C CA . ALA A 1 96 ? 2.105 -0.984 18.919 1.00 75.94 96 ALA A CA 1
ATOM 754 C C . ALA A 1 96 ? 1.671 -0.430 17.554 1.00 75.94 96 ALA A C 1
ATOM 756 O O . ALA A 1 96 ? 2.342 -0.660 16.541 1.00 75.94 96 ALA A O 1
ATOM 757 N N . ILE A 1 97 ? 0.561 0.310 17.516 1.00 72.88 97 ILE A N 1
ATOM 758 C CA . ILE A 1 97 ? 0.152 1.022 16.304 1.00 72.88 97 ILE A CA 1
ATOM 759 C C . ILE A 1 97 ? 1.135 2.167 16.099 1.00 72.88 97 ILE A C 1
ATOM 761 O O . ILE A 1 97 ? 1.195 3.106 16.888 1.00 72.88 97 ILE A O 1
ATOM 765 N N . GLN A 1 98 ? 1.914 2.080 15.028 1.00 72.56 98 GLN A N 1
ATOM 766 C CA . GLN A 1 98 ? 2.736 3.197 14.599 1.00 72.56 98 GLN A CA 1
ATOM 767 C C . GLN A 1 98 ? 1.888 4.186 13.800 1.00 72.56 98 GLN A C 1
ATOM 769 O O . GLN A 1 98 ? 1.077 3.793 12.960 1.00 72.56 98 GLN A O 1
ATOM 774 N N . THR A 1 99 ? 2.084 5.474 14.063 1.00 78.12 99 THR A N 1
ATOM 775 C CA . THR A 1 99 ? 1.541 6.555 13.240 1.00 78.12 99 THR A CA 1
ATOM 776 C C . THR A 1 99 ? 2.319 6.655 11.923 1.00 78.12 99 THR A C 1
ATOM 778 O O . THR A 1 99 ? 3.431 6.140 11.799 1.00 78.12 99 THR A O 1
ATOM 781 N N . GLY A 1 100 ? 1.731 7.293 10.909 1.00 83.12 100 GLY A N 1
ATOM 782 C CA . GLY A 1 100 ? 2.402 7.497 9.620 1.00 83.12 100 GLY A CA 1
ATOM 783 C C . GLY A 1 100 ? 2.338 6.288 8.679 1.00 83.12 100 GLY A C 1
ATOM 784 O O . GLY A 1 100 ? 3.228 6.086 7.851 1.00 83.12 100 GLY A O 1
ATOM 785 N N . ILE A 1 101 ? 1.306 5.444 8.789 1.00 89.56 101 ILE A N 1
ATOM 786 C CA . ILE A 1 101 ? 1.142 4.288 7.901 1.00 89.56 101 ILE A CA 1
ATOM 787 C C . ILE A 1 101 ? 0.730 4.786 6.521 1.00 89.56 101 ILE A C 1
ATOM 789 O O . ILE A 1 101 ? -0.396 5.232 6.298 1.00 89.56 101 ILE A O 1
ATOM 793 N N . ASN A 1 102 ? 1.661 4.703 5.581 1.00 89.25 102 ASN A N 1
ATOM 794 C CA . ASN A 1 102 ? 1.475 5.337 4.294 1.00 89.25 102 ASN A CA 1
ATOM 795 C C . ASN A 1 102 ? 0.796 4.423 3.262 1.00 89.25 102 ASN A C 1
ATOM 797 O O . ASN A 1 102 ? 1.188 3.274 3.073 1.00 89.25 102 ASN A O 1
ATOM 801 N N . ILE A 1 103 ? -0.209 4.952 2.567 1.00 91.81 103 ILE A N 1
ATOM 802 C CA . ILE A 1 103 ? -0.918 4.277 1.473 1.00 91.81 103 ILE A CA 1
ATOM 803 C C . ILE A 1 103 ? -0.731 4.986 0.120 1.00 91.81 103 ILE A C 1
ATOM 805 O O . ILE A 1 103 ? -1.484 4.725 -0.815 1.00 91.81 103 ILE A O 1
ATOM 809 N N . PHE A 1 104 ? 0.274 5.864 -0.029 1.00 87.12 104 PHE A N 1
ATOM 810 C CA . PHE A 1 104 ? 0.505 6.634 -1.266 1.00 87.12 104 PHE A CA 1
ATOM 811 C C . PHE A 1 104 ? 0.655 5.739 -2.502 1.00 87.12 104 PHE A C 1
ATOM 813 O O . PHE A 1 104 ? 0.416 6.221 -3.608 1.00 87.12 104 PHE A O 1
ATOM 820 N N . ALA A 1 105 ? 1.107 4.488 -2.342 1.00 89.25 105 ALA A N 1
ATOM 821 C CA . ALA A 1 105 ? 1.373 3.588 -3.458 1.00 89.25 105 ALA A CA 1
ATOM 822 C C . ALA A 1 105 ? 0.086 3.204 -4.198 1.00 89.25 105 ALA A C 1
ATOM 824 O O . ALA A 1 105 ? 0.159 2.848 -5.364 1.00 89.25 105 ALA A O 1
ATOM 825 N N . PHE A 1 106 ? -1.084 3.323 -3.564 1.00 92.06 106 PHE A N 1
ATOM 826 C CA . PHE A 1 106 ? -2.365 2.860 -4.093 1.00 92.06 106 PHE A CA 1
ATOM 827 C C . PHE A 1 106 ? -3.100 3.945 -4.890 1.00 92.06 106 PHE A C 1
ATOM 829 O O . PHE A 1 106 ? -4.088 4.515 -4.434 1.00 92.06 106 PHE A O 1
ATOM 836 N N . LYS A 1 107 ? -2.613 4.247 -6.098 1.00 89.88 107 LYS A N 1
ATOM 837 C CA . LYS A 1 107 ? -3.096 5.376 -6.917 1.00 89.88 107 LYS A CA 1
ATOM 838 C C . LYS A 1 107 ? -4.484 5.196 -7.519 1.00 89.88 107 LYS A C 1
ATOM 840 O O . LYS A 1 107 ? -5.084 6.206 -7.833 1.00 89.88 107 LYS A O 1
ATOM 845 N N . LEU A 1 108 ? -5.016 3.981 -7.662 1.00 91.88 108 LEU A N 1
ATOM 846 C CA . LEU A 1 108 ? -6.386 3.720 -8.150 1.00 91.88 108 LEU A CA 1
ATOM 847 C C . LEU A 1 108 ? -7.338 3.205 -7.069 1.00 91.88 108 LEU A C 1
ATOM 849 O O . LEU A 1 108 ? -8.383 2.634 -7.380 1.00 91.88 108 LEU A O 1
ATOM 853 N N . LEU A 1 109 ? -6.992 3.393 -5.796 1.00 94.25 109 LEU A N 1
ATOM 854 C CA . LEU A 1 109 ? -7.804 2.884 -4.708 1.00 94.25 109 LEU A CA 1
ATOM 855 C C . LEU A 1 109 ? -9.214 3.493 -4.707 1.00 94.25 109 LEU A C 1
ATOM 857 O O . LEU A 1 109 ? -9.362 4.711 -4.627 1.00 94.25 109 LEU A O 1
ATOM 861 N N . LYS A 1 110 ? -10.222 2.617 -4.756 1.00 95.06 110 LYS A N 1
ATOM 862 C CA . LYS A 1 110 ? -11.658 2.924 -4.683 1.00 95.06 110 LYS A CA 1
ATOM 863 C C . LYS A 1 110 ? -12.293 2.440 -3.384 1.00 95.06 110 LYS A C 1
ATOM 865 O O . LYS A 1 110 ? -13.227 3.055 -2.889 1.00 95.06 110 LYS A O 1
ATOM 870 N N . SER A 1 111 ? -11.793 1.343 -2.818 1.00 96.06 111 SER A N 1
ATOM 871 C CA . SER A 1 111 ? -12.299 0.775 -1.566 1.00 96.06 111 SER A CA 1
ATOM 872 C C . SER A 1 111 ? -11.155 0.514 -0.595 1.00 96.06 111 SER A C 1
ATOM 874 O O . SER A 1 111 ? -10.242 -0.258 -0.903 1.00 96.06 111 SER A O 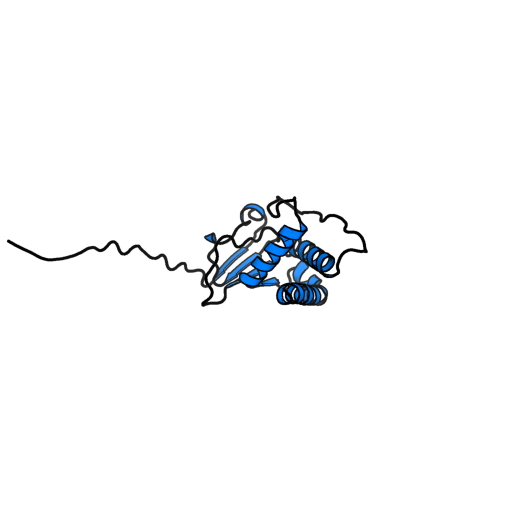1
ATOM 876 N N . LEU A 1 112 ? -11.226 1.144 0.578 1.00 96.00 112 LEU A N 1
ATOM 877 C CA . LEU A 1 112 ? -10.281 0.966 1.675 1.00 96.00 112 LEU A CA 1
ATOM 878 C C . LEU A 1 112 ? -10.989 0.386 2.902 1.00 96.00 112 LEU A C 1
ATOM 880 O O . LEU A 1 112 ? -11.908 0.989 3.454 1.00 96.00 112 LEU A O 1
ATOM 884 N N . GLU A 1 113 ? -10.525 -0.773 3.356 1.00 95.31 113 GLU A N 1
ATOM 885 C CA . GLU A 1 113 ? -10.954 -1.384 4.612 1.00 95.31 113 GLU A CA 1
ATOM 886 C C . GLU A 1 113 ? -9.845 -1.307 5.659 1.00 95.31 113 GLU A C 1
ATOM 888 O O . GLU A 1 113 ? -8.734 -1.786 5.441 1.00 95.31 113 GLU A O 1
ATOM 893 N N . LEU A 1 114 ? -10.158 -0.766 6.831 1.00 94.44 114 LEU A N 1
ATOM 894 C CA . LEU A 1 114 ? -9.257 -0.684 7.974 1.00 94.44 114 LEU A CA 1
ATOM 895 C C . LEU A 1 114 ? -9.764 -1.592 9.087 1.00 94.44 114 LEU A C 1
ATOM 897 O O . LEU A 1 114 ? -10.904 -1.469 9.532 1.00 94.44 114 LEU A O 1
ATOM 901 N N . LYS A 1 115 ? -8.915 -2.505 9.557 1.00 92.81 115 LYS A N 1
ATOM 902 C CA . LYS A 1 115 ? -9.216 -3.399 10.677 1.00 92.81 115 LYS A CA 1
ATOM 903 C C . LYS A 1 115 ? -8.192 -3.198 11.786 1.00 92.81 115 LYS A C 1
ATOM 905 O O . LYS A 1 115 ? -7.062 -3.656 11.657 1.00 92.81 115 LYS A O 1
ATOM 910 N N . GLY A 1 116 ? -8.602 -2.557 12.877 1.00 88.50 116 GLY A N 1
ATOM 911 C CA . GLY A 1 116 ? -7.718 -2.238 14.001 1.00 88.50 116 GLY A CA 1
ATOM 912 C C . GLY A 1 116 ? -6.746 -1.092 13.717 1.00 88.50 116 GLY A C 1
ATOM 913 O O . GLY A 1 116 ? -5.746 -0.981 14.410 1.00 88.50 116 GLY A O 1
ATOM 914 N N . VAL A 1 117 ? -7.005 -0.277 12.687 1.00 88.94 117 VAL A N 1
ATOM 915 C CA . VAL A 1 117 ? -6.157 0.863 12.308 1.00 88.94 117 VAL A CA 1
ATOM 916 C C . VAL A 1 117 ? -6.983 2.146 12.368 1.00 88.94 117 VAL A C 1
ATOM 918 O O . VAL A 1 117 ? -7.883 2.314 11.539 1.00 88.94 117 VAL A O 1
ATOM 921 N N . PRO A 1 118 ? -6.704 3.051 13.315 1.00 86.94 118 PRO A N 1
ATOM 922 C CA . PRO A 1 118 ? -7.297 4.379 13.341 1.00 86.94 118 PRO A CA 1
ATOM 923 C C . PRO A 1 118 ? -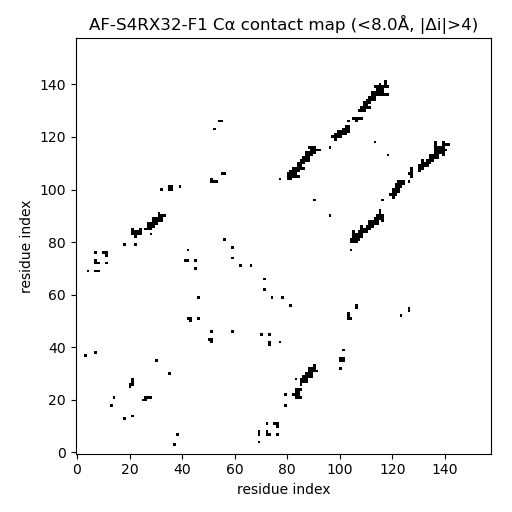7.011 5.145 12.047 1.00 86.94 118 PRO A C 1
ATOM 925 O O . PRO A 1 118 ? -5.891 5.133 11.537 1.00 86.94 118 PRO A O 1
ATOM 928 N N . VAL A 1 119 ? -8.014 5.850 11.517 1.00 87.31 119 VAL A N 1
ATOM 929 C CA . VAL A 1 119 ? -7.877 6.612 10.259 1.00 87.31 119 VAL A CA 1
ATOM 930 C C . VAL A 1 119 ? -6.800 7.692 10.378 1.00 87.31 119 VAL A C 1
ATOM 932 O O . VAL A 1 119 ? -6.067 7.931 9.423 1.00 87.31 119 VAL A O 1
ATOM 935 N N . HIS A 1 120 ? -6.666 8.311 11.555 1.00 85.81 120 HIS A N 1
ATOM 936 C CA . HIS A 1 120 ? -5.696 9.378 11.804 1.00 85.81 120 HIS A CA 1
ATOM 937 C C . HIS A 1 120 ? -4.232 8.894 11.719 1.00 85.81 120 HIS A C 1
ATOM 939 O O . HIS A 1 120 ? -3.329 9.705 11.539 1.00 85.81 120 HIS A O 1
ATOM 945 N N . CYS A 1 121 ? -3.988 7.582 11.830 1.00 88.38 121 CYS A N 1
ATOM 946 C CA . CYS A 1 121 ? -2.662 6.987 11.665 1.00 88.38 121 CYS A CA 1
ATOM 947 C C . CYS A 1 121 ? -2.249 6.854 10.190 1.00 88.38 121 CYS A C 1
ATOM 949 O O . CYS A 1 121 ? -1.085 6.552 9.921 1.00 88.38 121 CYS A O 1
ATOM 951 N N . LEU A 1 122 ? -3.176 7.037 9.240 1.00 90.06 122 LEU A N 1
ATOM 952 C CA . LEU A 1 122 ? -2.905 6.889 7.814 1.00 90.06 122 LEU A CA 1
ATOM 953 C C . LEU A 1 122 ? -2.362 8.164 7.179 1.00 90.06 122 LEU A C 1
ATOM 955 O O . LEU A 1 122 ? -2.876 9.263 7.376 1.00 90.06 122 LEU A O 1
ATOM 959 N N . GLU A 1 123 ? -1.407 7.977 6.277 1.00 89.31 123 GLU A N 1
ATOM 960 C CA . GLU A 1 123 ? -0.931 9.012 5.369 1.00 89.31 123 GLU A CA 1
ATOM 961 C C . GLU A 1 123 ? -1.267 8.680 3.917 1.00 89.31 123 GLU A C 1
ATOM 963 O O . GLU A 1 123 ? -1.287 7.521 3.511 1.00 89.31 123 GLU A O 1
ATOM 968 N N . GLY A 1 124 ? -1.487 9.712 3.100 1.00 85.00 124 GLY A N 1
ATOM 969 C CA . GLY A 1 124 ? -1.750 9.552 1.666 1.00 85.00 124 GLY A CA 1
ATOM 970 C C . GLY A 1 124 ? -3.230 9.525 1.279 1.00 85.00 124 GLY A C 1
ATOM 971 O O . GLY A 1 124 ? -3.523 9.567 0.088 1.00 85.00 124 GLY A O 1
ATOM 972 N N . LEU A 1 125 ? -4.159 9.577 2.245 1.00 85.12 125 LEU A N 1
ATOM 973 C CA . LEU A 1 125 ? -5.606 9.688 1.984 1.00 85.12 125 LEU A CA 1
ATOM 974 C C . LEU A 1 125 ? -5.956 10.880 1.080 1.00 85.12 125 LEU A C 1
ATOM 976 O O . LEU A 1 125 ? -6.763 10.747 0.167 1.00 85.12 125 LEU A O 1
ATOM 980 N N . GLN A 1 126 ? -5.292 12.024 1.274 1.00 81.12 126 GLN A N 1
ATOM 981 C CA . GLN A 1 126 ? -5.466 13.216 0.431 1.00 81.12 126 GLN A CA 1
ATOM 982 C C . GLN A 1 126 ? -5.180 12.941 -1.056 1.00 81.12 126 GLN A C 1
ATOM 984 O O . GLN A 1 126 ? -5.789 13.554 -1.924 1.00 81.12 126 GLN A O 1
ATOM 989 N N . GLY A 1 127 ? -4.278 12.002 -1.365 1.00 76.38 127 GLY A N 1
ATOM 990 C CA . GLY A 1 127 ? -3.920 11.647 -2.740 1.00 76.38 127 GLY A CA 1
ATOM 991 C C . GLY A 1 127 ? -4.961 10.791 -3.463 1.00 76.38 127 GLY A C 1
ATOM 992 O O . GLY A 1 127 ? -4.897 10.697 -4.683 1.00 76.38 127 GLY A O 1
ATOM 993 N N . ILE A 1 128 ? -5.900 10.187 -2.729 1.00 80.62 128 ILE A N 1
ATOM 994 C CA . ILE A 1 128 ? -6.932 9.283 -3.261 1.00 80.62 128 ILE A CA 1
ATOM 995 C C . ILE A 1 128 ? -8.356 9.745 -2.926 1.00 80.62 128 ILE A C 1
ATOM 997 O O . ILE A 1 128 ? -9.322 9.073 -3.271 1.00 80.62 128 ILE A O 1
ATOM 1001 N N . HIS A 1 129 ? -8.515 10.883 -2.250 1.00 75.88 129 HIS A N 1
ATOM 1002 C CA . HIS A 1 129 ? -9.807 11.318 -1.719 1.00 75.88 129 HIS A CA 1
ATOM 1003 C C . HIS A 1 129 ? -10.885 11.497 -2.804 1.00 75.88 129 HIS A C 1
ATOM 1005 O O . HIS A 1 129 ? -12.056 11.246 -2.555 1.00 75.88 129 HIS A O 1
ATOM 1011 N N . THR A 1 130 ? -10.508 11.896 -4.020 1.00 78.56 130 THR A N 1
ATOM 1012 C CA . THR A 1 130 ? -11.451 12.125 -5.131 1.00 78.56 130 THR A CA 1
ATOM 1013 C C . THR A 1 130 ? -11.939 10.850 -5.822 1.00 78.56 130 THR A C 1
ATOM 1015 O O . THR A 1 130 ? -12.915 10.898 -6.562 1.00 78.56 130 THR A O 1
ATOM 1018 N N . GLN A 1 131 ? -11.266 9.723 -5.605 1.00 85.69 131 GLN A N 1
ATOM 1019 C CA . GLN A 1 131 ? -11.531 8.434 -6.260 1.00 85.69 131 GLN A CA 1
ATOM 1020 C C . GLN A 1 131 ? -11.954 7.341 -5.272 1.00 85.69 131 GLN A C 1
ATOM 1022 O O . GLN A 1 131 ? -12.391 6.271 -5.689 1.00 85.69 131 GLN A O 1
ATOM 1027 N N . LEU A 1 132 ? -11.802 7.595 -3.970 1.00 90.94 132 LEU A N 1
ATOM 1028 C CA . LEU A 1 132 ? -12.215 6.688 -2.914 1.00 90.94 132 LEU A CA 1
ATOM 1029 C C . LEU A 1 132 ? -13.746 6.687 -2.826 1.00 90.94 132 LEU A C 1
ATOM 1031 O O . LEU A 1 132 ? -14.362 7.655 -2.395 1.00 90.94 132 LEU A O 1
ATOM 1035 N N . GLU A 1 133 ? -14.356 5.581 -3.231 1.00 93.69 133 GLU A N 1
ATOM 1036 C CA . GLU A 1 133 ? -15.805 5.369 -3.226 1.00 93.69 133 GLU A CA 1
ATOM 1037 C C . GLU A 1 133 ? -16.285 4.812 -1.873 1.00 93.69 133 GLU A C 1
ATOM 1039 O O . GLU A 1 133 ? -17.425 5.034 -1.468 1.00 93.69 133 GLU A O 1
ATOM 1044 N N . SER A 1 134 ? -15.426 4.080 -1.151 1.00 93.06 134 SER A N 1
ATOM 1045 C CA . SER A 1 134 ? -15.770 3.452 0.128 1.00 93.06 134 SER A CA 1
ATOM 1046 C C . SER A 1 134 ? -14.592 3.424 1.104 1.00 93.06 134 SER A C 1
ATOM 1048 O O . SER A 1 134 ? -13.498 2.963 0.769 1.00 93.06 134 SER A O 1
ATOM 1050 N N . LEU A 1 135 ? -14.848 3.855 2.343 1.00 91.69 135 LEU A N 1
ATOM 1051 C CA . LEU A 1 135 ? -13.958 3.708 3.493 1.00 91.69 135 LEU A CA 1
ATOM 1052 C C . LEU A 1 135 ? -14.707 2.979 4.611 1.00 91.69 135 LEU A C 1
ATOM 1054 O O . LEU A 1 135 ? -15.681 3.496 5.151 1.00 91.69 135 LEU A O 1
ATOM 1058 N N . THR A 1 136 ? -14.243 1.787 4.977 1.00 91.56 136 THR A N 1
ATOM 1059 C CA . THR A 1 136 ? -14.823 1.000 6.073 1.00 91.56 136 THR A CA 1
ATOM 1060 C C . THR A 1 136 ? -13.804 0.847 7.189 1.00 91.56 136 THR A C 1
ATOM 1062 O O . THR A 1 136 ? -12.679 0.422 6.943 1.00 91.56 136 THR A O 1
ATOM 1065 N N . CYS A 1 137 ? -14.200 1.151 8.423 1.00 89.19 137 CYS A N 1
ATOM 1066 C CA . CYS A 1 137 ? -13.348 1.017 9.603 1.00 89.19 137 CYS A CA 1
ATOM 1067 C C . CYS A 1 137 ? -13.962 0.017 10.585 1.00 89.19 137 CYS A C 1
ATOM 1069 O O . CYS A 1 137 ? -15.144 0.100 10.907 1.00 89.19 137 CYS A O 1
ATOM 1071 N N . TRP A 1 138 ? -13.160 -0.920 11.085 1.00 85.19 138 TRP A N 1
ATOM 1072 C CA . TRP A 1 138 ? -13.586 -1.950 12.027 1.00 85.19 138 TRP A CA 1
ATOM 1073 C C . TRP A 1 138 ? -12.591 -2.084 13.174 1.00 85.19 138 TRP A C 1
ATOM 1075 O O . TRP A 1 138 ? -11.397 -2.257 12.938 1.00 85.19 138 TRP A O 1
ATOM 1085 N N . LYS A 1 139 ? -13.074 -2.087 14.424 1.00 78.38 139 LYS A N 1
ATOM 1086 C CA . LYS A 1 139 ? -12.224 -2.167 15.633 1.00 78.38 139 LYS A CA 1
ATOM 1087 C C . LYS A 1 139 ? -11.138 -1.076 15.698 1.00 78.38 139 LYS A C 1
ATOM 1089 O O . LYS A 1 139 ? -10.106 -1.283 16.319 1.00 78.38 139 LYS A O 1
ATOM 1094 N N . CYS A 1 140 ? -11.363 0.074 15.067 1.00 62.12 140 CYS A N 1
ATOM 1095 C CA . CYS A 1 140 ? -10.422 1.198 15.018 1.00 62.12 140 CYS A CA 1
ATOM 1096 C C . CYS A 1 140 ? -10.630 2.188 16.178 1.00 62.12 140 CYS A C 1
ATOM 1098 O O . CYS A 1 140 ? -10.511 3.391 15.975 1.00 62.12 140 CYS A O 1
ATOM 1100 N N . VAL A 1 141 ? -11.035 1.702 17.356 1.00 57.12 141 VAL A N 1
ATOM 1101 C CA . VAL A 1 141 ? -11.286 2.574 18.507 1.00 57.12 141 VAL A CA 1
ATOM 1102 C C . VAL A 1 141 ? -9.942 2.933 19.114 1.00 57.12 141 VAL A C 1
ATOM 1104 O O . VAL A 1 141 ? -9.293 2.081 19.719 1.00 57.12 141 VAL A O 1
ATOM 1107 N N . ASP A 1 142 ? -9.545 4.190 18.948 1.00 55.41 142 ASP A N 1
ATOM 1108 C CA . ASP A 1 142 ? -8.598 4.806 19.862 1.00 55.41 142 ASP A CA 1
ATOM 1109 C C . ASP A 1 142 ? -9.264 4.792 21.228 1.00 55.41 142 ASP A C 1
ATOM 1111 O O . ASP A 1 142 ? -10.320 5.405 21.419 1.00 55.41 142 ASP A O 1
ATOM 1115 N N . THR A 1 143 ? -8.687 4.070 22.183 1.00 45.44 143 THR A N 1
ATOM 1116 C CA . THR A 1 143 ? -8.967 4.369 23.580 1.00 45.44 143 THR A CA 1
ATOM 1117 C C . THR A 1 143 ? -8.451 5.787 23.773 1.00 45.44 143 THR A C 1
ATOM 1119 O O . THR A 1 143 ? -7.264 5.994 23.995 1.00 45.44 143 THR A O 1
ATOM 1122 N N . MET A 1 144 ? -9.321 6.776 23.571 1.00 38.44 144 MET A N 1
ATOM 1123 C CA . MET A 1 144 ? -9.052 8.139 23.976 1.00 38.44 144 MET A CA 1
ATOM 1124 C C . MET A 1 144 ? -8.847 8.033 25.479 1.00 38.44 144 MET A C 1
ATOM 1126 O O . MET A 1 144 ? -9.807 7.845 26.228 1.00 38.44 144 MET A O 1
ATOM 1130 N N . GLU A 1 145 ? -7.590 8.046 25.912 1.00 44.66 145 GLU A N 1
ATOM 1131 C CA . GLU A 1 145 ? -7.259 8.316 27.296 1.00 44.66 145 GLU A CA 1
ATOM 1132 C C . GLU A 1 145 ? -7.788 9.725 27.542 1.00 44.66 145 GLU A C 1
ATOM 1134 O O . GLU A 1 145 ? -7.135 10.724 27.254 1.00 44.66 145 GLU A O 1
ATOM 1139 N N . VAL A 1 146 ? -9.048 9.807 27.981 1.00 42.59 146 VAL A N 1
ATOM 1140 C CA . VAL A 1 146 ? -9.556 10.981 28.670 1.00 42.59 146 VAL A CA 1
ATOM 1141 C C . VAL A 1 146 ? -8.516 11.216 29.754 1.00 42.59 146 VAL A C 1
ATOM 1143 O O . VAL A 1 146 ? -8.363 10.328 30.602 1.00 42.59 146 VAL A O 1
ATOM 1146 N N . PRO A 1 147 ? -7.750 12.324 29.732 1.00 44.91 147 PRO A N 1
ATOM 1147 C CA . PRO A 1 147 ? -6.921 12.633 30.873 1.00 44.91 147 PRO A CA 1
ATOM 1148 C C . PRO A 1 147 ? -7.895 12.673 32.038 1.00 44.91 147 PRO A C 1
ATOM 1150 O O . PRO A 1 147 ? -8.839 13.467 32.034 1.00 44.91 147 PRO A O 1
ATOM 1153 N N . ALA A 1 148 ? -7.733 11.742 32.976 1.00 50.09 148 ALA A N 1
ATOM 1154 C CA . ALA A 1 148 ? -8.436 11.776 34.235 1.00 50.09 148 ALA A CA 1
ATOM 1155 C C . ALA A 1 148 ? -7.994 13.079 34.899 1.00 50.09 148 ALA A C 1
ATOM 1157 O O . ALA A 1 148 ? -6.988 13.132 35.602 1.00 50.09 148 ALA A O 1
ATOM 1158 N N . SER A 1 149 ? -8.700 14.168 34.592 1.00 45.34 149 SER A N 1
ATOM 1159 C CA . SER A 1 149 ? -8.652 15.389 35.363 1.00 45.34 149 SER A CA 1
ATOM 1160 C C . SER A 1 149 ? -9.168 14.966 36.723 1.00 45.34 149 SER A C 1
ATOM 1162 O O . SER A 1 149 ? -10.367 14.757 36.920 1.00 45.34 149 SER A O 1
ATOM 1164 N N . GLY A 1 150 ? -8.211 14.679 37.605 1.00 46.66 150 GLY A N 1
ATOM 1165 C CA . GLY A 1 150 ? -8.440 14.286 38.974 1.00 46.66 150 GLY A CA 1
ATOM 1166 C C . GLY A 1 150 ? -9.276 15.361 39.636 1.00 46.66 150 GLY A C 1
ATOM 1167 O O . GLY A 1 150 ? -8.756 16.360 40.121 1.00 46.66 150 GLY A O 1
ATOM 1168 N N . SER A 1 151 ? -10.584 15.143 39.656 1.00 50.06 151 SER A N 1
ATOM 1169 C CA . SER A 1 151 ? -11.479 15.818 40.576 1.00 50.06 151 SER A CA 1
ATOM 1170 C C . SER A 1 151 ? -11.191 15.198 41.937 1.00 50.06 151 SER A C 1
ATOM 1172 O O . SER A 1 151 ? -11.811 14.213 42.332 1.00 50.06 151 SER A O 1
ATOM 1174 N N . HIS A 1 152 ? -10.157 15.711 42.602 1.00 49.25 152 HIS A N 1
ATOM 1175 C CA . HIS A 1 152 ? -9.854 15.391 43.988 1.00 49.25 152 HIS A CA 1
ATOM 1176 C C . HIS A 1 152 ? -11.001 15.953 44.834 1.00 49.25 152 HIS A C 1
ATOM 1178 O O . HIS A 1 152 ? -11.062 17.146 45.125 1.00 49.25 152 HIS A O 1
ATOM 1184 N N . GLY A 1 153 ? -11.974 15.100 45.142 1.00 48.25 153 GLY A N 1
ATOM 1185 C CA . GLY A 1 153 ? -12.981 15.367 46.155 1.00 48.25 153 GLY A CA 1
ATOM 1186 C C . GLY A 1 153 ? -12.443 15.026 47.546 1.00 48.25 153 GLY A C 1
ATOM 1187 O O . GLY A 1 153 ? -11.915 13.935 47.741 1.00 48.25 153 GLY A O 1
ATOM 1188 N N . GLY A 1 154 ? -12.657 15.942 48.498 1.00 47.66 154 GLY A N 1
ATOM 1189 C CA . GLY A 1 154 ? -12.471 15.765 49.949 1.00 47.66 154 GLY A CA 1
ATOM 1190 C C . GLY A 1 154 ? -11.061 16.130 50.432 1.00 47.66 154 GLY A C 1
ATOM 1191 O O . GLY A 1 154 ? -10.091 15.782 49.782 1.00 47.66 154 GLY A O 1
ATOM 1192 N N . ILE A 1 155 ? -10.844 16.813 51.562 1.00 45.06 155 ILE A N 1
ATOM 1193 C CA . ILE A 1 155 ? -11.464 16.664 52.893 1.00 45.06 155 ILE A CA 1
ATOM 1194 C C . ILE A 1 155 ? -11.317 17.989 53.689 1.00 45.06 155 ILE A C 1
ATOM 1196 O O . ILE A 1 155 ? -10.370 18.743 53.479 1.00 45.06 155 ILE A O 1
ATOM 1200 N N . TRP A 1 156 ? -12.259 18.256 54.604 1.00 42.00 156 TRP A N 1
ATOM 1201 C CA . TRP A 1 156 ? -12.291 19.356 55.586 1.00 42.00 156 TRP A CA 1
ATOM 1202 C C . TRP A 1 156 ? -11.034 19.514 56.462 1.00 42.00 156 TRP A C 1
ATOM 1204 O O . TRP A 1 156 ? -10.428 18.515 56.839 1.00 42.00 156 TRP A O 1
ATOM 1214 N N . SER A 1 157 ? -10.753 20.756 56.884 1.00 42.56 157 SER A N 1
ATOM 1215 C CA . SER A 1 157 ? -10.137 21.217 58.159 1.00 42.56 157 SER A CA 1
ATOM 1216 C C . SER A 1 157 ? -9.948 22.743 58.034 1.00 42.56 157 SER A C 1
ATOM 1218 O O . SER A 1 157 ? -9.507 23.176 56.976 1.00 42.56 157 SER A O 1
ATOM 1220 N N . ALA A 1 158 ? -10.221 23.640 58.980 1.00 39.69 158 ALA A N 1
ATOM 1221 C CA . ALA A 1 158 ? -10.780 23.644 60.329 1.00 39.69 158 ALA A CA 1
ATOM 1222 C C . ALA A 1 158 ? -11.350 25.063 60.568 1.00 39.69 158 ALA A C 1
ATOM 1224 O O . ALA A 1 158 ? -10.933 25.983 59.823 1.00 39.69 158 ALA A O 1
#

InterPro domains:
  IPR031782 LKB1 serine/threonine kinase interacting protein 1, N-terminal [PF15904] (4-91)

Organism: Petromyzon marinus (NCBI:txid7757)

Radius of gyration: 19.98 Å; Cα contacts (8 Å, |Δi|>4): 206; chains: 1; bounding box: 37×40×78 Å

Secondary structure (DSSP, 8-state):
-HHHHHHHHHHHHHHHHHHHHHHTTSS-EEEEHHHHHHHHHHHHHHHTTS-TT-SS--------TTS-HHHHHHHHHHHHHHH-SEEEEEPPTTS---S-EE-TT-TT--EEEEES--GGGEE-GGGTTTT--EEEEES-------------------

Mean predicted aligned error: 9.25 Å

Foldseek 3Di:
DVVLLVLLVVVLVVCVVCVVCQLVPVDAAEDELVNLVSLLVVVCVQQPPDGLLDAADDDRPPDDPPDDPSSVSSVVVLVSQCRGQHYEYAYDPPDDLAAASESSSNNNHQEYEYHLAAPRSYDNCVSCVVRHNYYHYHNVDDPPPPPPPPPPDDDDDD

Solvent-accessible surface area (backbone atoms only — not comparable to full-atom values): 9402 Å² total; per-residue (Å²): 124,69,69,60,56,51,48,49,55,52,51,42,55,53,41,72,77,46,31,70,43,26,52,73,47,82,35,68,47,74,44,41,54,69,58,47,50,54,48,49,55,54,49,40,65,71,42,59,93,50,68,69,79,54,80,67,87,78,83,74,79,89,71,63,92,84,55,58,70,68,57,56,46,53,49,51,48,49,63,48,37,31,48,29,24,25,43,32,42,36,46,64,91,90,61,84,86,66,71,68,46,66,51,47,60,36,58,45,31,26,33,42,37,28,33,48,43,47,72,86,30,52,33,45,59,85,74,31,57,94,55,47,78,42,82,47,78,40,78,39,73,72,82,73,76,67,76,78,75,76,79,80,77,84,82,92,85,131

Nearest PDB structures (foldseek):
  8esf-assembly2_B  TM=8.043E-01  e=1.910E-04  Homo sapiens
  8ua1-assembly1_B  TM=2.732E-01  e=6.930E+00  Saccharomyces cerevisiae
  6opc-assembly1_A  TM=2.297E-01  e=3.177E+00  Saccharomyces cerevisiae
  6jl6-assembly1_B  TM=2.375E-01  e=5.789E+00  Trypanosoma cruzi